Protein AF-A0A3C0IUE6-F1 (afdb_monomer)

Nearest PDB structures (foldseek):
  6rw9-assembly1_A  TM=4.086E-01  e=4.501E-02  Morganella morganii subsp. morganii
  4gn2-assembly1_A  TM=5.817E-01  e=2.389E+00  Pseudomonas aeruginosa
  3f7s-assembly1_A-2  TM=3.821E-01  e=5.706E+00  Pseudomonas putida KT2440
  3t20-assembly1_A  TM=2.365E-01  e=6.718E+00  Pseudomonas aeruginosa

pLDDT: mean 79.75, std 18.14, range [36.0, 98.56]

Foldseek 3Di:
DDDDDPDPPPPPPPPPPPPQQPFPQPDPDDLVLCVLVAAWWWDDDPLKIKIKHWDWDWDPPDVRGTFTWIKIWMWIDDPNHTQDGLPVCPPPDDDPPRQIFTFAGCRPDPDSPQQKTWGWHAQPNVRFIWIWMWGQPDDVSQKIKIATAHDDDDDDPPDDRDGPDDGITIIGGD

Mean predicted aligned error: 10.29 Å

Radius of gyration: 20.9 Å; Cα contacts (8 Å, |Δi|>4): 330; chains: 1; bounding box: 77×55×44 Å

Sequence (174 aa):
MKLLLLTLTIFIAFLSKAQNPNCPPGSNRAAPELDKFVGIWRWVSGTDTLILYLQKQYVEAKPGCNLPSIIGWHRYVQNGRLIESTEQYFGLPYLNDSHAMLISVVQSGINPNATEVVGSSKDITKNKSFTLSLKMLNTNYNQMRWKISNKQGMQKPNFDYGSTLPWDVVLQKL

Structure (mmCIF, N/CA/C/O backbone):
data_AF-A0A3C0I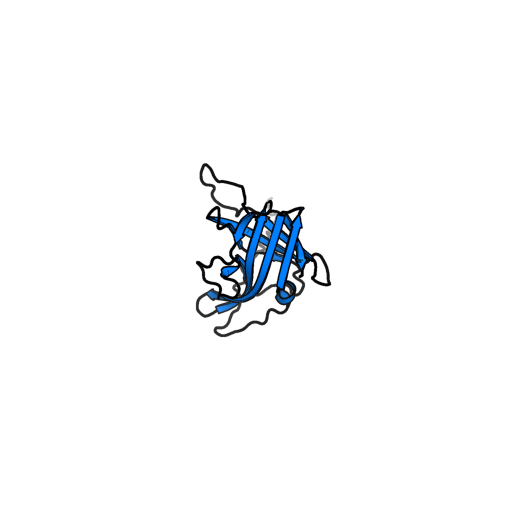UE6-F1
#
_entry.id   AF-A0A3C0IUE6-F1
#
loop_
_atom_site.group_PDB
_atom_site.id
_atom_site.type_symbol
_atom_site.label_atom_id
_atom_site.label_alt_id
_atom_site.label_comp_id
_atom_site.label_asym_id
_atom_site.label_entity_id
_atom_site.label_seq_id
_atom_site.pdbx_PDB_ins_code
_atom_site.Cartn_x
_atom_site.Cartn_y
_atom_site.Cartn_z
_atom_site.occupancy
_atom_site.B_iso_or_equiv
_atom_site.auth_seq_id
_atom_site.auth_comp_id
_atom_site.auth_asym_id
_atom_site.auth_atom_id
_atom_site.pdbx_PDB_model_num
ATOM 1 N N . MET A 1 1 ? 58.538 40.734 2.189 1.00 37.72 1 MET A N 1
ATOM 2 C CA . MET A 1 1 ? 58.266 40.333 0.788 1.00 37.72 1 MET A CA 1
ATOM 3 C C . MET A 1 1 ? 57.413 39.071 0.851 1.00 37.72 1 MET A C 1
ATOM 5 O O . MET A 1 1 ? 57.911 38.059 1.308 1.00 37.72 1 MET A O 1
ATOM 9 N N . LYS A 1 2 ? 56.082 39.228 0.853 1.00 36.00 2 LYS A N 1
ATOM 10 C CA . LYS A 1 2 ? 55.187 38.919 -0.286 1.00 36.00 2 LYS A CA 1
ATOM 11 C C . LYS A 1 2 ? 55.275 37.433 -0.685 1.00 36.00 2 LYS A C 1
ATOM 13 O O . LYS A 1 2 ? 56.271 37.040 -1.265 1.00 36.00 2 LYS A O 1
ATOM 18 N N . LEU A 1 3 ? 54.288 36.637 -0.244 1.00 38.44 3 LEU A N 1
ATOM 19 C CA . LEU A 1 3 ? 53.184 36.082 -1.071 1.00 38.44 3 LEU A CA 1
ATOM 20 C C . LEU A 1 3 ? 53.647 34.759 -1.738 1.00 38.44 3 LEU A C 1
ATOM 22 O O . LEU A 1 3 ? 54.691 34.749 -2.360 1.00 38.44 3 LEU A O 1
ATOM 26 N N . LEU A 1 4 ? 52.996 33.598 -1.635 1.00 40.28 4 LEU A N 1
ATOM 27 C CA . LEU A 1 4 ? 51.571 33.312 -1.784 1.00 40.28 4 LEU A CA 1
ATOM 28 C C . LEU A 1 4 ? 51.266 31.924 -1.171 1.00 40.28 4 LEU A C 1
ATOM 30 O O . LEU A 1 4 ? 51.909 30.938 -1.529 1.00 40.28 4 LEU A O 1
ATOM 34 N N . LEU A 1 5 ? 50.261 31.836 -0.294 1.00 45.53 5 LEU A N 1
ATOM 35 C CA . LEU A 1 5 ? 49.548 30.586 -0.012 1.00 45.53 5 LEU A CA 1
ATOM 36 C C . LEU A 1 5 ? 48.790 30.201 -1.290 1.00 45.53 5 LEU A C 1
ATOM 38 O O . LEU A 1 5 ? 47.899 30.942 -1.704 1.00 45.53 5 LEU A O 1
ATOM 42 N N . LEU A 1 6 ? 49.119 29.069 -1.912 1.00 40.91 6 LEU A N 1
ATOM 43 C CA . LEU A 1 6 ? 48.314 28.516 -3.000 1.00 40.91 6 LEU A CA 1
ATOM 44 C C . LEU A 1 6 ? 47.307 27.527 -2.398 1.00 40.91 6 LEU A C 1
ATOM 46 O O . LEU A 1 6 ? 47.596 26.351 -2.188 1.00 40.91 6 LEU A O 1
ATOM 50 N N . THR A 1 7 ? 46.127 28.032 -2.049 1.00 49.84 7 THR A N 1
ATOM 51 C CA . THR A 1 7 ? 44.982 27.224 -1.628 1.00 49.84 7 THR A CA 1
ATOM 52 C C . THR A 1 7 ? 44.422 26.482 -2.841 1.00 49.84 7 THR A C 1
ATOM 54 O O . THR A 1 7 ? 43.689 27.038 -3.656 1.00 49.84 7 THR A O 1
ATOM 57 N N . LEU A 1 8 ? 44.775 25.202 -2.975 1.00 41.62 8 LEU A N 1
ATOM 58 C CA . LEU A 1 8 ? 44.214 24.303 -3.981 1.00 41.62 8 LEU A CA 1
ATOM 59 C C . LEU A 1 8 ? 42.725 24.076 -3.669 1.00 41.62 8 LEU A C 1
ATOM 61 O O . LEU A 1 8 ? 42.360 23.227 -2.859 1.00 41.62 8 LEU A O 1
ATOM 65 N N . THR A 1 9 ? 41.853 24.884 -4.273 1.00 53.31 9 THR A N 1
ATOM 66 C CA . THR A 1 9 ? 40.403 24.727 -4.141 1.00 53.31 9 THR A CA 1
ATOM 67 C C . THR A 1 9 ? 39.978 23.581 -5.051 1.00 53.31 9 THR A C 1
ATOM 69 O O . THR A 1 9 ? 39.866 23.729 -6.266 1.00 53.31 9 THR A O 1
ATOM 72 N N . ILE A 1 10 ? 39.803 22.402 -4.461 1.00 47.81 10 ILE A N 1
ATOM 73 C CA . ILE A 1 10 ? 39.255 21.222 -5.124 1.00 47.81 10 ILE A CA 1
ATOM 74 C C . ILE A 1 10 ? 37.788 21.523 -5.470 1.00 47.81 10 ILE A C 1
ATOM 76 O O . ILE A 1 10 ? 36.897 21.433 -4.629 1.00 47.81 10 ILE A O 1
ATOM 80 N N . PHE A 1 11 ? 37.535 21.923 -6.716 1.00 48.03 11 PHE A N 1
ATOM 81 C CA . PHE A 1 11 ? 36.188 22.072 -7.260 1.00 48.03 11 PHE A CA 1
ATOM 82 C C . PHE A 1 11 ? 35.676 20.677 -7.648 1.00 48.03 11 PHE A C 1
ATOM 84 O O . PHE A 1 11 ? 35.733 20.276 -8.810 1.00 48.03 11 PHE A O 1
ATOM 91 N N . ILE A 1 12 ? 35.216 19.890 -6.667 1.00 53.41 12 ILE A N 1
ATOM 92 C CA . ILE A 1 12 ? 34.421 18.690 -6.960 1.00 53.41 12 ILE A CA 1
ATOM 93 C C . ILE A 1 12 ? 33.058 19.188 -7.430 1.00 53.41 12 ILE A C 1
ATOM 95 O O . ILE A 1 12 ? 32.134 19.405 -6.646 1.00 53.41 12 ILE A O 1
ATOM 99 N N . ALA A 1 13 ? 32.943 19.392 -8.740 1.00 48.47 13 ALA A N 1
ATOM 100 C CA . ALA A 1 13 ? 31.658 19.441 -9.403 1.00 48.47 13 ALA A CA 1
ATOM 101 C C . ALA A 1 13 ? 31.026 18.051 -9.259 1.00 48.47 13 ALA A C 1
ATOM 103 O O . ALA A 1 13 ? 31.251 17.152 -10.071 1.00 48.47 13 ALA A O 1
ATOM 104 N N . PHE A 1 14 ? 30.239 17.866 -8.200 1.00 46.91 14 PHE A N 1
ATOM 105 C CA . PHE A 1 14 ? 29.226 16.824 -8.162 1.00 46.91 14 PHE A CA 1
ATOM 106 C C . PHE A 1 14 ? 28.229 17.130 -9.282 1.00 46.91 14 PHE A C 1
ATOM 108 O O . PHE A 1 14 ? 27.229 17.820 -9.096 1.00 46.91 14 PHE A O 1
ATOM 115 N N . LEU A 1 15 ? 28.525 16.628 -10.481 1.00 47.31 15 LEU A N 1
ATOM 116 C CA . LEU A 1 15 ? 27.529 16.427 -11.517 1.00 47.31 15 LEU A CA 1
ATOM 117 C C . LEU A 1 15 ? 26.593 15.339 -11.000 1.00 47.31 15 LEU A C 1
ATOM 119 O O . LEU A 1 15 ? 26.768 14.152 -11.277 1.00 47.31 15 LEU A O 1
ATOM 123 N N . SER A 1 16 ? 25.599 15.758 -10.223 1.00 47.69 16 SER A N 1
ATOM 124 C CA . SER A 1 16 ? 24.395 14.987 -9.963 1.00 47.69 16 SER A CA 1
ATOM 125 C C . SER A 1 16 ? 23.720 14.745 -11.309 1.00 47.69 16 SER A C 1
ATOM 127 O O . SER A 1 16 ? 22.844 15.497 -11.731 1.00 47.69 16 SER A O 1
ATOM 129 N N . LYS A 1 17 ? 24.147 13.703 -12.027 1.00 41.88 17 LYS A N 1
ATOM 130 C CA . LYS A 1 17 ? 23.334 13.125 -13.088 1.00 41.88 17 LYS A CA 1
ATOM 131 C C . LYS A 1 17 ? 22.112 12.548 -12.389 1.00 41.88 17 LYS A C 1
ATOM 133 O O . LYS A 1 17 ? 22.156 11.424 -11.897 1.00 41.88 17 LYS A O 1
ATOM 138 N N . ALA A 1 18 ? 21.040 13.333 -12.319 1.00 41.00 18 ALA A N 1
ATOM 139 C CA . ALA A 1 18 ? 19.707 12.782 -12.158 1.00 41.00 18 ALA A CA 1
ATOM 140 C C . ALA A 1 18 ? 19.574 11.717 -13.253 1.00 41.00 18 ALA A C 1
ATOM 142 O O . ALA A 1 18 ? 19.621 12.032 -14.444 1.00 41.00 18 ALA A O 1
ATOM 143 N N . GLN A 1 19 ? 19.600 10.445 -12.857 1.00 50.50 19 GLN A N 1
ATOM 144 C CA . GLN A 1 19 ? 19.676 9.344 -13.803 1.00 50.50 19 GLN A CA 1
ATOM 145 C C . GLN A 1 19 ? 18.347 9.294 -14.544 1.00 50.50 19 GLN A C 1
ATOM 147 O O . GLN A 1 19 ? 17.335 8.864 -14.000 1.00 50.50 19 GLN A O 1
ATOM 152 N N . ASN A 1 20 ? 18.342 9.789 -15.780 1.00 50.09 20 ASN A N 1
ATOM 153 C CA . ASN A 1 20 ? 17.185 9.656 -16.643 1.00 50.09 20 ASN A CA 1
ATOM 154 C C . ASN A 1 20 ? 17.020 8.151 -16.909 1.00 50.09 20 ASN A C 1
ATOM 156 O O . ASN A 1 20 ? 17.980 7.530 -17.379 1.00 50.09 20 ASN A O 1
ATOM 160 N N . PRO A 1 21 ? 15.873 7.536 -16.583 1.00 53.12 21 PRO A N 1
ATOM 161 C CA . PRO A 1 21 ? 15.691 6.107 -16.775 1.00 53.12 21 PRO A CA 1
ATOM 162 C C . PRO A 1 21 ? 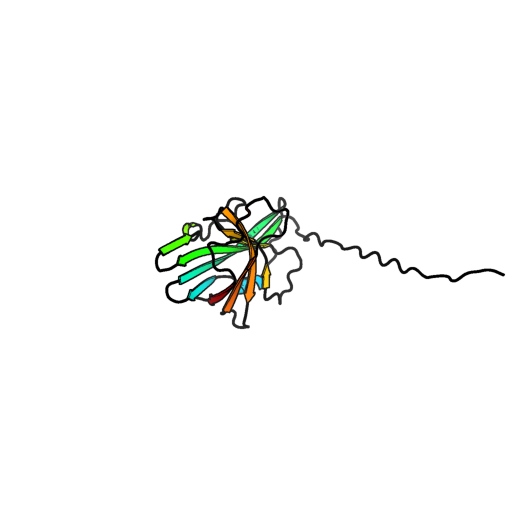15.965 5.757 -18.237 1.00 53.12 21 PRO A C 1
ATOM 164 O O . PRO A 1 21 ? 15.275 6.251 -19.134 1.00 53.12 21 PRO A O 1
ATOM 167 N N . ASN A 1 22 ? 16.985 4.932 -18.486 1.00 57.59 22 ASN A N 1
ATOM 168 C CA . ASN A 1 22 ? 17.224 4.412 -19.823 1.00 57.59 22 ASN A CA 1
ATOM 169 C C . ASN A 1 22 ? 16.065 3.460 -20.145 1.00 57.59 22 ASN A C 1
ATOM 171 O O . ASN A 1 22 ? 15.924 2.415 -19.512 1.00 57.59 22 ASN A O 1
ATOM 175 N N . CYS A 1 23 ? 15.187 3.885 -21.046 1.00 61.19 23 CYS A N 1
ATOM 176 C CA . CYS A 1 23 ? 13.933 3.213 -21.365 1.00 61.19 23 CYS A CA 1
ATOM 177 C C . CYS A 1 23 ? 13.729 3.298 -22.879 1.00 61.19 23 CYS A C 1
ATOM 179 O O . CYS A 1 23 ? 13.080 4.234 -23.359 1.00 61.19 23 CYS A O 1
ATOM 181 N N . PRO A 1 24 ? 14.369 2.401 -23.650 1.00 60.03 24 PRO A N 1
ATOM 182 C CA . PRO A 1 24 ? 14.134 2.303 -25.083 1.00 60.03 24 PRO A CA 1
ATOM 183 C C . PRO A 1 24 ? 12.637 2.071 -25.357 1.00 60.03 24 PRO A C 1
ATOM 185 O O . PRO A 1 24 ? 12.018 1.284 -24.628 1.00 60.03 24 PRO A O 1
ATOM 188 N N . PRO A 1 25 ? 12.043 2.718 -26.375 1.00 51.28 25 PRO A N 1
ATOM 189 C CA . PRO A 1 25 ? 10.659 2.463 -26.762 1.00 51.28 25 PRO A CA 1
ATOM 190 C C . PRO A 1 25 ? 10.410 0.969 -26.996 1.00 51.28 25 PRO A C 1
ATOM 192 O O . PRO A 1 25 ? 11.199 0.306 -27.666 1.00 51.28 25 PRO A O 1
ATOM 195 N N . GLY A 1 26 ? 9.343 0.426 -26.404 1.00 52.72 26 GLY A N 1
ATOM 196 C CA . GLY A 1 26 ? 9.013 -1.005 -26.488 1.00 52.72 26 GLY A CA 1
ATOM 197 C C . GLY A 1 26 ? 9.815 -1.931 -25.560 1.00 52.72 26 GLY A C 1
ATOM 198 O O . GLY A 1 26 ? 9.637 -3.147 -25.618 1.00 52.72 26 GLY A O 1
ATOM 199 N N . SER A 1 27 ? 10.678 -1.399 -24.685 1.00 55.31 27 SER A N 1
ATOM 200 C CA . SER A 1 27 ? 11.373 -2.226 -23.694 1.00 55.31 27 SER A CA 1
ATOM 201 C C . SER A 1 27 ? 10.445 -2.629 -22.541 1.00 55.31 27 SER A C 1
ATOM 203 O O . SER A 1 27 ? 10.065 -1.818 -21.702 1.00 55.31 27 SER A O 1
ATOM 205 N N . ASN A 1 28 ? 10.118 -3.919 -22.456 1.00 56.81 28 ASN A N 1
ATOM 206 C CA . ASN A 1 28 ? 9.526 -4.506 -21.256 1.00 56.81 28 ASN A CA 1
ATOM 207 C C . ASN A 1 28 ? 10.656 -4.866 -20.295 1.00 56.81 28 ASN A C 1
ATOM 209 O O . ASN A 1 28 ? 11.166 -5.988 -20.304 1.00 56.81 28 ASN A O 1
ATOM 213 N N . ARG A 1 29 ? 11.089 -3.914 -19.466 1.00 64.94 29 ARG A N 1
ATOM 214 C CA . ARG A 1 29 ? 12.046 -4.245 -18.409 1.00 64.94 29 ARG A CA 1
ATOM 215 C C . ARG A 1 29 ? 11.370 -5.193 -17.419 1.00 64.94 29 ARG A C 1
ATOM 217 O O . ARG A 1 29 ? 10.323 -4.869 -16.860 1.00 64.94 29 ARG A O 1
ATOM 224 N N . ALA A 1 30 ? 11.956 -6.367 -17.211 1.00 70.75 30 ALA A N 1
ATOM 225 C CA . ALA A 1 30 ? 11.545 -7.246 -16.128 1.00 70.75 30 ALA A CA 1
ATOM 226 C C . ALA A 1 30 ? 11.947 -6.610 -14.787 1.00 70.75 30 ALA A C 1
ATOM 228 O O . ALA A 1 30 ? 13.075 -6.138 -14.643 1.00 70.75 30 ALA A O 1
ATOM 229 N N . ALA A 1 31 ? 11.019 -6.603 -13.830 1.00 80.25 31 ALA A N 1
ATOM 230 C CA . ALA A 1 31 ? 11.250 -6.177 -12.449 1.00 80.25 31 ALA A CA 1
ATOM 231 C C . ALA A 1 31 ? 10.785 -7.283 -11.482 1.00 80.25 31 ALA A C 1
ATOM 233 O O . ALA A 1 31 ? 9.730 -7.146 -10.851 1.00 80.25 31 ALA A O 1
ATOM 234 N N . PRO A 1 32 ? 11.476 -8.440 -11.444 1.00 84.50 32 PRO A N 1
ATOM 235 C CA . PRO A 1 32 ? 11.126 -9.546 -10.549 1.00 84.50 32 PRO A CA 1
ATOM 236 C C . PRO A 1 32 ? 11.254 -9.171 -9.065 1.00 84.50 32 PRO A C 1
ATOM 238 O O . PRO A 1 32 ? 10.556 -9.713 -8.215 1.00 84.50 32 PRO A O 1
ATOM 241 N N . GLU A 1 33 ? 12.084 -8.183 -8.727 1.00 83.75 33 GLU A N 1
ATOM 242 C CA . GLU A 1 33 ? 12.235 -7.664 -7.367 1.00 83.75 33 GLU A CA 1
ATOM 243 C C . GLU A 1 33 ? 10.941 -7.080 -6.782 1.00 83.75 33 GLU A C 1
ATOM 245 O O . GLU A 1 33 ? 10.829 -6.958 -5.559 1.00 83.75 33 GLU A O 1
ATOM 250 N N . LEU A 1 34 ? 9.969 -6.740 -7.637 1.00 87.44 34 LEU A N 1
ATOM 251 C CA . LEU A 1 34 ? 8.651 -6.257 -7.240 1.00 87.44 34 LEU A CA 1
ATOM 252 C C . LEU A 1 34 ? 7.673 -7.384 -6.869 1.00 87.44 34 LEU A C 1
ATOM 254 O O . LEU A 1 34 ? 6.679 -7.122 -6.191 1.00 87.44 34 LEU A O 1
ATOM 258 N N . ASP A 1 35 ? 7.946 -8.633 -7.253 1.00 91.00 35 ASP A N 1
ATOM 259 C CA . ASP A 1 35 ? 6.996 -9.747 -7.098 1.00 91.00 35 ASP A CA 1
ATOM 260 C C . ASP A 1 35 ? 6.679 -10.057 -5.634 1.00 91.00 35 ASP A C 1
ATOM 262 O O . ASP A 1 35 ? 5.567 -10.470 -5.304 1.00 91.00 35 ASP A O 1
ATOM 266 N N . LYS A 1 36 ? 7.609 -9.756 -4.723 1.00 90.88 36 LYS A N 1
ATOM 267 C CA . LYS A 1 36 ? 7.382 -9.878 -3.277 1.00 90.88 36 LYS A CA 1
ATOM 268 C C . LYS A 1 36 ? 6.212 -9.029 -2.773 1.00 90.88 36 LYS A C 1
ATOM 270 O O . LYS A 1 36 ? 5.546 -9.445 -1.830 1.00 90.88 36 LYS A O 1
ATOM 275 N N . PHE A 1 37 ? 5.931 -7.884 -3.402 1.00 93.00 37 PHE A N 1
ATOM 276 C CA . PHE A 1 37 ? 4.828 -6.993 -3.022 1.00 93.00 37 PHE A CA 1
ATOM 277 C C . PHE A 1 37 ? 3.475 -7.446 -3.583 1.00 93.00 37 PHE A C 1
ATOM 279 O O . PHE A 1 37 ? 2.440 -7.088 -3.026 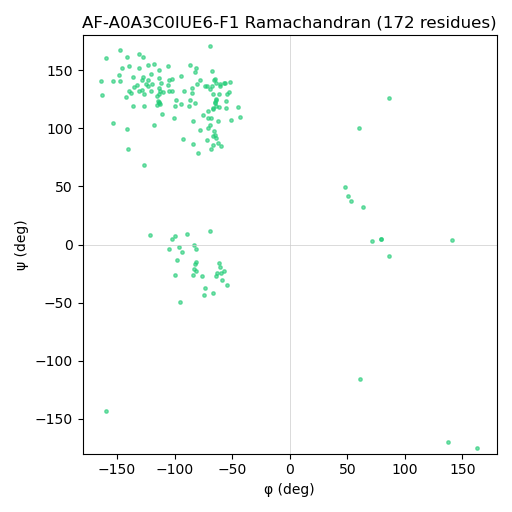1.00 93.00 37 PHE A O 1
ATOM 286 N N . VAL A 1 38 ? 3.458 -8.239 -4.656 1.00 94.50 38 VAL A N 1
ATOM 287 C CA . VAL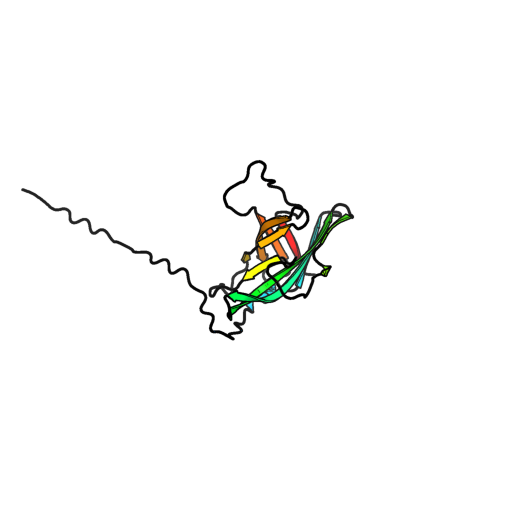 A 1 38 ? 2.222 -8.680 -5.317 1.00 94.50 38 VAL A CA 1
ATOM 288 C C . VAL A 1 38 ? 1.430 -9.618 -4.404 1.00 94.50 38 VAL A C 1
ATOM 290 O O . VAL A 1 38 ? 1.993 -10.522 -3.777 1.00 94.50 38 VAL A O 1
ATOM 293 N N . GLY A 1 39 ? 0.116 -9.407 -4.338 1.00 96.31 39 GLY A N 1
ATOM 294 C CA . GLY A 1 39 ? -0.812 -10.232 -3.567 1.00 96.31 39 GLY A CA 1
ATOM 295 C C . GLY A 1 39 ? -1.853 -9.419 -2.807 1.00 96.31 39 GLY A C 1
ATOM 296 O O . GLY A 1 39 ? -1.992 -8.209 -3.002 1.00 96.31 39 GLY A O 1
ATOM 297 N N . ILE A 1 40 ? -2.582 -10.111 -1.934 1.00 98.12 40 ILE A N 1
ATOM 298 C CA . ILE A 1 40 ? -3.567 -9.508 -1.040 1.00 98.12 40 ILE A CA 1
ATOM 299 C C . ILE A 1 40 ? -2.947 -9.408 0.351 1.00 98.12 40 ILE A C 1
ATOM 301 O O . ILE A 1 40 ? -2.364 -10.366 0.858 1.00 98.12 40 ILE A O 1
ATOM 305 N N . TRP A 1 41 ? -3.064 -8.235 0.957 1.00 98.31 41 TRP A N 1
ATOM 306 C CA . TRP A 1 41 ? -2.466 -7.917 2.246 1.00 98.31 41 TRP A CA 1
ATOM 307 C C . TRP A 1 41 ? -3.534 -7.424 3.199 1.00 98.31 41 TRP A C 1
ATOM 309 O O . TRP A 1 41 ? -4.380 -6.624 2.813 1.00 98.31 41 TRP A O 1
ATOM 319 N N . ARG A 1 42 ? -3.486 -7.863 4.452 1.00 98.56 42 ARG A N 1
ATOM 320 C CA . ARG A 1 42 ? -4.502 -7.549 5.449 1.00 98.56 42 ARG A CA 1
ATOM 321 C C . ARG A 1 42 ? -3.881 -7.064 6.747 1.00 98.56 42 ARG A C 1
ATOM 323 O O . ARG A 1 42 ? -2.995 -7.703 7.303 1.00 98.56 42 ARG A O 1
ATOM 330 N N . TRP A 1 43 ? -4.406 -5.965 7.264 1.00 98.50 43 TRP A N 1
ATOM 331 C CA . TRP A 1 43 ? -4.189 -5.506 8.631 1.00 98.50 43 TRP A CA 1
ATOM 332 C C . TRP A 1 43 ? -5.513 -5.578 9.382 1.00 98.50 43 TRP A C 1
ATOM 334 O O . TRP A 1 43 ? -6.569 -5.314 8.806 1.00 98.50 43 TRP A O 1
ATOM 344 N N . VAL A 1 44 ? -5.443 -5.948 10.659 1.00 97.94 44 VAL A N 1
ATOM 345 C CA . VAL A 1 44 ? -6.589 -6.044 11.562 1.00 97.94 44 VAL A CA 1
ATOM 346 C C . VAL A 1 44 ? -6.214 -5.408 12.894 1.00 97.94 44 VAL A C 1
ATOM 348 O O . VAL A 1 44 ? -5.139 -5.683 13.427 1.00 97.94 44 VAL A O 1
ATOM 351 N N . SER A 1 45 ? -7.114 -4.599 13.445 1.00 97.38 45 SER A N 1
ATOM 352 C CA . SER A 1 45 ? -7.020 -4.071 14.807 1.00 97.38 45 SER A CA 1
ATOM 353 C C . SER A 1 45 ? -8.409 -4.043 15.435 1.00 97.38 45 SER A C 1
ATOM 355 O O . SER A 1 45 ? -9.213 -3.154 15.161 1.00 97.38 45 SER A O 1
ATOM 357 N N . GLY A 1 46 ? -8.722 -5.043 16.261 1.00 95.75 46 GLY A N 1
ATOM 358 C CA . GLY A 1 46 ? -10.083 -5.232 16.763 1.00 95.75 46 GLY A CA 1
ATOM 359 C C . GLY A 1 46 ? -11.058 -5.481 15.609 1.00 95.75 46 GLY A C 1
ATOM 360 O O . GLY A 1 46 ? -10.939 -6.485 14.910 1.00 95.75 46 GLY A O 1
ATOM 361 N N . THR A 1 47 ? -12.005 -4.560 15.405 1.00 96.00 47 THR A N 1
ATOM 362 C CA . THR A 1 47 ? -12.981 -4.627 14.295 1.00 96.00 47 THR A CA 1
ATOM 363 C C . THR A 1 47 ? -12.550 -3.862 13.043 1.00 96.00 47 THR A C 1
ATOM 365 O O . THR A 1 47 ? -13.207 -3.965 12.005 1.00 96.00 47 THR A O 1
ATOM 368 N N . ASP A 1 48 ? -11.440 -3.126 13.114 1.00 97.94 48 ASP A N 1
ATOM 369 C CA . ASP A 1 48 ? -10.910 -2.375 11.984 1.00 97.94 48 ASP A CA 1
ATOM 370 C C . ASP A 1 48 ? -10.128 -3.316 11.069 1.00 97.94 48 ASP A C 1
ATOM 372 O O . ASP A 1 48 ? -9.384 -4.187 11.528 1.00 97.94 48 ASP A O 1
ATOM 376 N N . THR A 1 49 ? -10.302 -3.163 9.759 1.00 98.31 49 THR A N 1
ATOM 377 C CA . THR A 1 49 ? -9.583 -3.949 8.754 1.00 98.31 49 THR A CA 1
ATOM 378 C C . THR A 1 49 ? -9.180 -3.068 7.581 1.00 98.31 49 THR A C 1
ATOM 380 O O . THR A 1 49 ? -10.009 -2.362 7.012 1.00 98.31 49 THR A O 1
ATOM 383 N N . LEU A 1 50 ? -7.916 -3.169 7.176 1.00 97.88 50 LEU A N 1
ATOM 384 C CA . LEU A 1 50 ? -7.417 -2.655 5.901 1.00 97.88 50 LEU A CA 1
ATOM 385 C C . LEU A 1 50 ? -7.011 -3.847 5.041 1.00 97.88 50 LEU A C 1
ATOM 387 O O . LEU A 1 50 ? -6.167 -4.640 5.458 1.00 97.88 50 LEU A O 1
ATOM 391 N N . ILE A 1 51 ? -7.597 -3.960 3.854 1.00 98.12 51 ILE A N 1
ATOM 392 C CA . ILE A 1 51 ? -7.172 -4.910 2.825 1.00 98.12 51 ILE A CA 1
ATOM 393 C C . ILE A 1 51 ? -6.541 -4.119 1.690 1.00 98.12 51 ILE A C 1
ATOM 395 O O . ILE A 1 51 ? -7.135 -3.147 1.227 1.00 98.12 51 ILE A O 1
ATOM 399 N N . LEU A 1 52 ? -5.358 -4.537 1.247 1.00 96.75 52 LEU A N 1
ATOM 400 C CA . LEU A 1 52 ? -4.718 -4.045 0.036 1.00 96.75 52 LEU A CA 1
ATOM 401 C C . LEU A 1 52 ? -4.671 -5.145 -1.011 1.00 96.75 52 LEU A C 1
ATOM 403 O O . LEU A 1 52 ? -4.310 -6.281 -0.715 1.00 96.75 52 LEU A O 1
ATOM 407 N N . TYR A 1 53 ? -4.942 -4.760 -2.244 1.00 95.81 53 TYR A N 1
ATOM 408 C CA . TYR A 1 53 ? -4.788 -5.588 -3.424 1.00 95.81 53 TYR A CA 1
ATOM 409 C C . TYR A 1 53 ? -3.642 -5.014 -4.239 1.00 95.81 53 TYR A C 1
ATOM 411 O O . TYR A 1 53 ? -3.765 -3.895 -4.724 1.00 95.81 53 TYR A O 1
ATOM 419 N N . LEU A 1 54 ? -2.522 -5.725 -4.358 1.00 95.06 54 LEU A N 1
ATOM 420 C CA . LEU A 1 54 ? -1.329 -5.227 -5.043 1.00 95.06 54 LEU A CA 1
ATOM 421 C C . LEU A 1 54 ? -1.025 -6.065 -6.283 1.00 95.06 54 LEU A C 1
ATOM 423 O O . LEU A 1 54 ? -0.895 -7.287 -6.200 1.00 95.06 54 LEU A O 1
ATOM 427 N N . GLN A 1 55 ? -0.860 -5.399 -7.423 1.00 92.94 55 GLN A N 1
ATOM 428 C CA . GLN A 1 55 ? -0.494 -6.018 -8.694 1.00 92.94 55 GLN A CA 1
ATOM 429 C C . GLN A 1 55 ? 0.654 -5.280 -9.367 1.00 92.94 55 GLN A C 1
ATOM 431 O O . GLN A 1 55 ? 0.818 -4.070 -9.220 1.00 92.94 55 GLN A O 1
ATOM 436 N N . LYS A 1 56 ? 1.430 -6.021 -10.156 1.00 90.88 56 LYS A N 1
ATOM 437 C CA . LYS A 1 56 ? 2.427 -5.448 -11.053 1.00 90.88 56 LYS A CA 1
ATOM 438 C C . LYS A 1 56 ? 1.756 -5.090 -12.378 1.00 90.88 56 LYS A C 1
ATOM 440 O O . LYS A 1 56 ? 1.165 -5.959 -13.012 1.00 90.88 56 LYS A O 1
ATOM 445 N N . GLN A 1 57 ? 1.870 -3.836 -12.798 1.00 88.81 57 GLN A N 1
ATOM 446 C CA . GLN A 1 57 ? 1.421 -3.363 -14.109 1.00 88.81 57 GLN A CA 1
ATOM 447 C C . GLN A 1 57 ? 2.518 -2.548 -14.792 1.00 88.81 57 GLN A C 1
ATOM 449 O O . GLN A 1 57 ? 3.468 -2.106 -14.150 1.00 88.81 57 GLN A O 1
ATOM 454 N N . TYR A 1 58 ? 2.379 -2.339 -16.097 1.00 85.31 58 TYR A N 1
ATOM 455 C CA . TYR A 1 58 ? 3.230 -1.436 -16.862 1.00 85.31 58 TYR A CA 1
ATOM 456 C C . TYR A 1 58 ? 2.563 -0.063 -16.946 1.00 85.31 58 TYR A C 1
ATOM 458 O O . TYR A 1 58 ? 1.449 0.046 -17.449 1.00 85.31 58 TYR A O 1
ATOM 466 N N . VAL A 1 59 ? 3.242 0.966 -16.441 1.00 82.38 59 VAL A N 1
ATOM 467 C CA . VAL A 1 59 ? 2.750 2.350 -16.433 1.00 82.38 59 VAL A CA 1
ATOM 468 C C . VAL A 1 59 ? 3.607 3.196 -17.353 1.00 82.38 59 VAL A C 1
ATOM 470 O O . VAL A 1 59 ? 4.837 3.159 -17.269 1.00 82.38 59 VAL A O 1
ATOM 473 N N . GLU A 1 60 ? 2.961 3.981 -18.207 1.00 79.62 60 GLU A N 1
ATOM 474 C CA . GLU A 1 60 ? 3.651 4.910 -19.090 1.00 79.62 60 GLU A CA 1
ATOM 475 C C . GLU A 1 60 ? 4.236 6.077 -18.279 1.00 79.62 60 GLU A C 1
ATOM 477 O O . GLU A 1 60 ? 3.518 6.927 -17.757 1.00 79.62 60 GLU A O 1
ATOM 482 N N . ALA A 1 61 ? 5.562 6.114 -18.147 1.00 75.69 61 ALA A N 1
ATOM 483 C CA . ALA A 1 61 ? 6.269 7.176 -17.431 1.00 75.69 61 ALA A CA 1
ATOM 484 C C . ALA A 1 61 ? 6.529 8.408 -18.314 1.00 75.69 61 ALA A C 1
ATOM 486 O O . ALA A 1 61 ? 6.689 9.521 -17.816 1.00 75.69 61 ALA A O 1
ATOM 487 N N . LYS A 1 62 ? 6.612 8.194 -19.628 1.00 74.12 62 LYS A N 1
ATOM 488 C CA . LYS A 1 62 ? 6.673 9.201 -20.697 1.00 74.12 62 LYS A CA 1
ATOM 489 C C . LYS A 1 62 ? 6.241 8.526 -22.005 1.00 74.12 62 LYS A C 1
ATOM 491 O O . LYS A 1 62 ? 6.366 7.302 -22.068 1.00 74.12 62 LYS A O 1
ATOM 496 N N . PRO A 1 63 ? 5.829 9.277 -23.041 1.00 77.75 63 PRO A N 1
ATOM 497 C CA . PRO A 1 63 ? 5.387 8.704 -24.310 1.00 77.75 63 PRO A CA 1
ATOM 498 C C . PRO A 1 63 ? 6.310 7.591 -24.827 1.00 77.75 63 PRO A C 1
ATOM 500 O O . PRO A 1 63 ? 7.502 7.819 -25.056 1.00 77.75 63 PRO A O 1
ATOM 503 N N . GLY A 1 64 ? 5.768 6.379 -24.959 1.00 75.62 64 GLY A N 1
ATOM 504 C CA . GLY A 1 64 ? 6.477 5.191 -25.444 1.00 75.62 64 GLY A CA 1
ATOM 505 C C . GLY A 1 64 ? 7.389 4.490 -24.427 1.00 75.62 64 GLY A C 1
ATOM 506 O O . GLY A 1 64 ? 8.078 3.538 -24.794 1.00 75.62 64 GLY A O 1
ATOM 507 N N . CYS A 1 65 ? 7.408 4.921 -23.163 1.00 77.12 65 CYS A N 1
ATOM 508 C CA . CYS A 1 65 ? 8.195 4.313 -22.090 1.00 77.12 65 CYS A CA 1
ATOM 509 C C . CYS A 1 65 ? 7.291 3.774 -20.981 1.00 77.12 65 CYS A C 1
ATOM 511 O O . CYS A 1 65 ? 6.829 4.520 -20.115 1.00 77.12 65 CYS A O 1
ATOM 513 N N . ASN A 1 66 ? 7.120 2.457 -20.980 1.00 79.56 66 ASN A N 1
ATOM 514 C CA . ASN A 1 66 ? 6.356 1.734 -19.978 1.00 79.56 66 ASN A CA 1
ATOM 515 C C . ASN A 1 66 ? 7.290 1.131 -18.931 1.00 79.56 66 ASN A C 1
ATOM 517 O O . ASN A 1 66 ? 8.194 0.363 -19.258 1.00 79.56 66 ASN A O 1
ATOM 521 N N . LEU A 1 67 ? 7.064 1.458 -17.663 1.00 80.19 67 LEU A N 1
ATOM 522 C CA . LEU A 1 67 ? 7.867 0.971 -16.549 1.00 80.19 67 LEU A CA 1
ATOM 523 C C . LEU A 1 67 ? 7.024 0.054 -15.657 1.00 80.19 67 LEU A C 1
ATO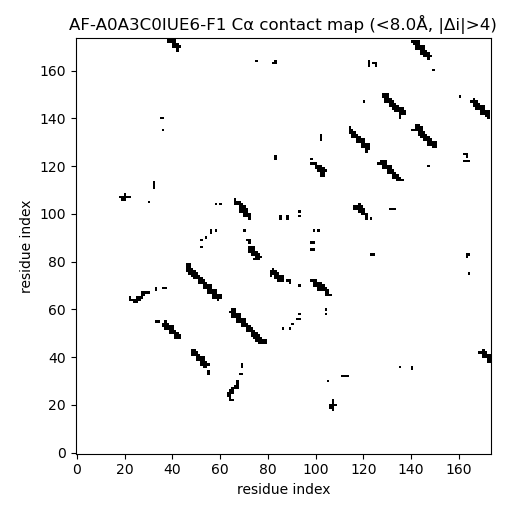M 525 O O . LEU A 1 67 ? 5.884 0.403 -15.324 1.00 80.19 67 LEU A O 1
ATOM 529 N N . PRO A 1 68 ? 7.558 -1.113 -15.248 1.00 84.00 68 PRO A N 1
ATOM 530 C CA . PRO A 1 68 ? 6.869 -1.959 -14.290 1.00 84.00 68 PRO A CA 1
ATOM 531 C C . PRO A 1 68 ? 6.672 -1.185 -12.985 1.00 84.00 68 PRO A C 1
ATOM 533 O O . PRO A 1 68 ? 7.544 -0.435 -12.540 1.00 84.00 68 PRO A O 1
ATOM 536 N N . SER A 1 69 ? 5.491 -1.338 -12.410 1.00 86.19 69 SER A N 1
ATOM 537 C CA . SER A 1 69 ? 5.009 -0.534 -11.299 1.00 86.19 69 SER A CA 1
ATOM 538 C C . SER A 1 69 ? 4.097 -1.370 -10.411 1.00 86.19 69 SER A C 1
ATOM 540 O O . SER A 1 69 ? 3.368 -2.229 -10.911 1.00 86.19 69 SER A O 1
ATOM 542 N N . ILE A 1 70 ? 4.119 -1.124 -9.100 1.00 91.06 70 ILE A N 1
ATOM 543 C CA . ILE A 1 70 ? 3.129 -1.709 -8.187 1.00 91.06 70 ILE A CA 1
ATOM 544 C C . ILE A 1 70 ? 1.913 -0.790 -8.138 1.00 91.06 70 ILE A C 1
ATOM 546 O O . ILE A 1 70 ? 2.016 0.369 -7.728 1.00 91.06 70 ILE A O 1
ATOM 550 N N . ILE A 1 71 ? 0.773 -1.336 -8.544 1.00 91.94 71 ILE A N 1
ATOM 551 C CA . ILE A 1 71 ? -0.541 -0.707 -8.484 1.00 91.94 71 ILE A CA 1
ATOM 552 C C . ILE A 1 71 ? -1.315 -1.339 -7.340 1.00 91.94 71 ILE A C 1
ATOM 554 O O . ILE A 1 71 ? -1.325 -2.563 -7.188 1.00 91.94 71 ILE A O 1
ATOM 558 N N . GLY A 1 72 ? -1.921 -0.492 -6.517 1.00 92.00 72 GLY A N 1
ATOM 559 C CA . GLY A 1 72 ? -2.663 -0.899 -5.340 1.00 92.00 72 GLY A CA 1
ATOM 560 C C . GLY A 1 72 ? -4.118 -0.459 -5.369 1.00 92.00 72 GLY A C 1
ATOM 561 O O . GLY A 1 72 ? -4.441 0.630 -5.828 1.00 92.00 72 GLY A O 1
ATOM 562 N N . TRP A 1 73 ? -4.986 -1.269 -4.787 1.00 93.62 73 TRP A N 1
ATOM 563 C CA . TRP A 1 73 ? -6.343 -0.887 -4.401 1.00 93.62 73 TRP A CA 1
ATOM 564 C C . TRP A 1 73 ? -6.546 -1.242 -2.946 1.00 93.62 73 TRP A C 1
ATOM 566 O O . TRP A 1 73 ? -5.791 -2.045 -2.393 1.00 93.62 73 TRP A O 1
ATOM 576 N N . HIS A 1 74 ? -7.551 -0.652 -2.316 1.00 94.75 74 HIS A N 1
ATOM 577 C CA . HIS A 1 74 ? -7.781 -0.898 -0.908 1.00 94.75 74 HIS A CA 1
ATOM 578 C C . HIS A 1 74 ? -9.259 -0.996 -0.547 1.00 94.75 74 HIS A C 1
ATOM 580 O O . HIS A 1 74 ? -10.156 -0.529 -1.250 1.00 94.75 74 HIS A O 1
ATOM 586 N N . ARG A 1 75 ? -9.497 -1.596 0.613 1.00 96.56 75 ARG A N 1
ATOM 587 C CA . ARG A 1 75 ? -10.772 -1.596 1.316 1.00 96.56 75 ARG A CA 1
ATOM 588 C C . ARG A 1 75 ? -10.484 -1.335 2.784 1.00 96.56 75 ARG A C 1
ATOM 590 O O . ARG A 1 75 ? -9.770 -2.116 3.412 1.00 96.56 75 ARG A O 1
ATOM 597 N N . TYR A 1 76 ? -11.029 -0.250 3.316 1.00 97.44 76 TYR A N 1
ATOM 598 C CA . TYR A 1 76 ? -10.889 0.114 4.715 1.00 97.44 76 TYR A CA 1
ATOM 599 C C . TYR A 1 76 ? -12.242 0.072 5.422 1.00 97.44 76 TYR A C 1
ATOM 601 O O . TYR A 1 76 ? -13.189 0.772 5.055 1.00 97.44 76 TYR A O 1
ATOM 609 N N . VAL A 1 77 ? -12.319 -0.778 6.441 1.00 98.19 77 VAL A N 1
ATOM 610 C CA . VAL A 1 77 ? -13.459 -0.929 7.340 1.00 98.19 77 VAL A CA 1
ATOM 611 C C . VAL A 1 77 ? -13.024 -0.463 8.721 1.00 98.19 77 VAL A C 1
ATOM 613 O O . VAL A 1 77 ? -12.005 -0.928 9.227 1.00 98.19 77 VAL A O 1
ATOM 616 N N . GLN A 1 78 ? -13.810 0.416 9.333 1.00 97.75 78 GLN A N 1
ATOM 617 C CA . GLN A 1 78 ? -13.590 0.906 10.690 1.00 97.75 78 GLN A CA 1
ATOM 618 C C . GLN A 1 78 ? -14.862 0.706 11.505 1.00 97.75 78 GLN A C 1
ATOM 620 O O . GLN A 1 78 ? -15.948 1.083 11.057 1.00 97.75 78 GLN A O 1
ATOM 625 N N . ASN A 1 79 ? -14.749 0.106 12.689 1.00 96.50 79 ASN A N 1
ATOM 626 C CA . ASN A 1 79 ? -15.892 -0.195 13.555 1.00 96.50 79 ASN A CA 1
ATOM 627 C C . ASN A 1 79 ? -17.027 -0.935 12.813 1.00 96.50 79 ASN A C 1
ATOM 629 O O . ASN A 1 79 ? -18.205 -0.596 12.940 1.00 96.50 79 ASN A O 1
ATOM 633 N N . GLY A 1 80 ? -16.664 -1.900 11.960 1.00 93.75 80 GLY A N 1
ATOM 634 C CA . GLY A 1 80 ? -17.605 -2.677 11.143 1.00 93.75 80 GLY A CA 1
ATOM 635 C C . GLY A 1 80 ? -18.271 -1.920 9.984 1.00 93.75 80 GLY A C 1
ATOM 636 O O . GLY A 1 80 ? -19.091 -2.501 9.277 1.00 93.75 80 GLY A O 1
ATOM 637 N N . ARG A 1 81 ? -17.931 -0.647 9.749 1.00 97.06 81 ARG A N 1
ATOM 638 C CA . ARG A 1 81 ? -18.474 0.168 8.651 1.00 97.06 81 ARG A CA 1
ATOM 639 C C . ARG A 1 81 ? -17.442 0.348 7.551 1.00 97.06 81 ARG A C 1
ATOM 641 O O . ARG A 1 81 ? -16.277 0.614 7.832 1.00 97.06 81 ARG A O 1
ATOM 648 N N . LEU A 1 82 ? -17.871 0.229 6.296 1.00 97.00 82 LEU A N 1
ATOM 649 C CA . LEU A 1 82 ? -17.026 0.573 5.156 1.00 97.00 82 LEU A CA 1
ATOM 650 C C . LEU A 1 82 ? -16.779 2.084 5.161 1.00 97.00 82 LEU A C 1
ATOM 652 O O . LEU A 1 82 ? -17.729 2.854 5.054 1.00 97.00 82 LEU A O 1
ATOM 656 N N . ILE A 1 83 ? -15.517 2.482 5.300 1.00 96.88 83 ILE A N 1
ATOM 657 C CA . ILE A 1 83 ? -15.118 3.890 5.298 1.00 96.88 83 ILE A CA 1
ATOM 658 C C . ILE A 1 83 ? -14.673 4.308 3.903 1.00 96.88 83 ILE A C 1
ATOM 660 O O . ILE A 1 83 ? -15.136 5.317 3.385 1.00 96.88 83 ILE A O 1
ATOM 664 N N . GLU A 1 84 ? -13.797 3.518 3.285 1.00 93.75 84 GLU A N 1
ATOM 665 C CA . GLU A 1 84 ? -13.223 3.836 1.981 1.00 93.75 84 GLU A CA 1
ATOM 666 C C . GLU A 1 84 ? -12.948 2.558 1.189 1.00 93.75 84 GLU A C 1
ATOM 668 O O . GLU A 1 84 ? -12.509 1.549 1.753 1.00 93.75 84 GLU A O 1
ATOM 673 N N . SER A 1 85 ? -13.204 2.576 -0.121 1.00 93.88 85 SER A N 1
ATOM 674 C CA . SER A 1 85 ? -12.819 1.463 -0.981 1.00 93.88 85 SER A CA 1
ATOM 675 C C . SER A 1 85 ? -12.582 1.858 -2.428 1.00 93.88 85 SER A C 1
ATOM 677 O O . SER A 1 85 ? -13.326 2.636 -3.029 1.00 93.88 85 SER A O 1
ATOM 679 N N . THR A 1 86 ? -11.546 1.242 -2.981 1.00 92.69 86 THR A N 1
ATOM 680 C CA . THR A 1 86 ? -11.204 1.249 -4.401 1.00 92.69 86 THR A CA 1
ATOM 681 C C . THR A 1 86 ? -11.159 -0.175 -4.968 1.00 92.69 86 THR A C 1
ATOM 683 O O . THR A 1 86 ? -10.779 -0.373 -6.118 1.00 92.69 86 THR A O 1
ATOM 686 N N . GLU A 1 87 ? -11.582 -1.168 -4.179 1.00 92.25 87 GLU A N 1
ATOM 687 C CA . GLU A 1 87 ? -11.618 -2.602 -4.499 1.00 92.25 87 GLU A CA 1
ATOM 688 C C . GLU A 1 87 ? -12.393 -2.911 -5.786 1.00 92.25 87 GLU A C 1
ATOM 690 O O . GLU A 1 87 ? -11.985 -3.771 -6.559 1.00 92.25 87 GLU A O 1
ATOM 695 N N . GLN A 1 88 ? -13.457 -2.162 -6.070 1.00 91.19 88 GLN A N 1
ATOM 696 C CA . GLN A 1 88 ? -14.263 -2.287 -7.287 1.00 91.19 88 GLN A CA 1
ATOM 697 C C . GLN A 1 88 ? -13.484 -2.017 -8.585 1.00 91.19 88 GLN A C 1
ATOM 699 O O . GLN A 1 88 ? -13.955 -2.367 -9.663 1.00 91.19 88 GLN A O 1
ATOM 704 N N . TYR A 1 89 ? -12.306 -1.394 -8.494 1.00 89.06 89 TYR A N 1
ATOM 705 C CA . TYR A 1 89 ? -11.429 -1.106 -9.630 1.00 89.06 89 TYR A CA 1
ATOM 706 C C . TYR A 1 89 ? -10.241 -2.070 -9.726 1.00 89.06 89 TYR A C 1
ATOM 708 O O . TYR A 1 89 ? -9.357 -1.865 -10.561 1.00 89.06 89 TYR A O 1
ATOM 716 N N . PHE A 1 90 ? -10.189 -3.090 -8.866 1.00 90.19 90 PHE A N 1
ATOM 717 C CA . PHE A 1 90 ? -9.106 -4.063 -8.841 1.00 90.19 90 PHE A CA 1
ATOM 718 C C . PHE A 1 90 ? -8.898 -4.711 -10.215 1.00 90.19 90 PHE A C 1
ATOM 720 O O . PHE A 1 90 ? -9.839 -5.201 -10.838 1.00 90.19 90 PHE A O 1
ATOM 727 N N . GLY A 1 91 ? -7.649 -4.717 -10.686 1.00 87.06 91 GLY A N 1
ATOM 728 C CA . GLY A 1 91 ? -7.272 -5.304 -11.973 1.00 87.06 91 GLY A CA 1
ATOM 729 C C . GLY A 1 91 ? -7.421 -4.379 -13.179 1.00 87.06 91 GLY A C 1
ATOM 730 O O . GLY A 1 91 ? -6.911 -4.711 -14.248 1.00 87.06 91 GLY A O 1
ATOM 731 N N . LEU A 1 92 ? -8.057 -3.211 -13.031 1.00 87.88 92 LEU A N 1
ATOM 732 C CA . LEU A 1 92 ? -8.108 -2.235 -14.117 1.00 87.88 92 LEU A CA 1
ATOM 733 C C . LEU A 1 92 ? -6.711 -1.655 -14.402 1.00 87.88 92 LEU A C 1
ATOM 735 O O . LEU A 1 92 ? -5.897 -1.530 -13.479 1.00 87.88 92 LEU A O 1
ATOM 739 N N . PRO A 1 93 ? -6.417 -1.271 -15.656 1.00 86.25 93 PRO A N 1
ATOM 740 C CA . PRO A 1 93 ? -5.191 -0.555 -15.978 1.00 86.25 93 PRO A CA 1
ATOM 741 C C . PRO A 1 93 ? -5.066 0.735 -15.164 1.00 86.25 93 PRO A C 1
ATOM 743 O O . PRO A 1 93 ? -6.040 1.472 -14.993 1.00 86.25 93 PRO A O 1
ATOM 746 N N . TYR A 1 94 ? -3.859 1.031 -14.689 1.00 83.75 94 TYR A N 1
ATOM 747 C CA . TYR A 1 94 ? -3.574 2.319 -14.073 1.00 83.75 94 TYR A CA 1
ATOM 748 C C . TYR A 1 94 ? -3.733 3.452 -15.095 1.00 83.75 94 TYR A C 1
ATOM 750 O O . TYR A 1 94 ? -3.089 3.464 -16.144 1.00 83.75 94 TYR A O 1
ATOM 758 N N . LEU A 1 95 ? -4.569 4.427 -14.751 1.00 75.44 95 LEU A N 1
ATOM 759 C CA . LEU A 1 95 ? -4.767 5.675 -15.487 1.00 75.44 95 LEU A CA 1
ATOM 760 C C . LEU A 1 95 ? -4.481 6.846 -14.538 1.00 75.44 95 LEU A C 1
ATOM 762 O O . LEU A 1 95 ? -4.640 6.706 -13.326 1.00 75.44 95 LEU A O 1
ATOM 766 N N . ASN A 1 96 ? -4.091 8.012 -15.058 1.00 64.81 96 ASN A N 1
ATOM 767 C CA . ASN A 1 96 ? -3.755 9.175 -14.219 1.00 64.81 96 ASN A CA 1
ATOM 768 C C . ASN A 1 96 ? -4.919 9.660 -13.330 1.00 64.81 96 ASN A C 1
ATOM 770 O O . ASN A 1 96 ? -4.669 10.218 -12.264 1.00 64.81 96 ASN A O 1
ATOM 774 N N . ASP A 1 97 ? -6.164 9.372 -13.719 1.00 62.22 97 ASP A N 1
ATOM 775 C CA . ASP A 1 97 ? -7.373 9.646 -12.928 1.00 62.22 97 ASP A CA 1
ATOM 776 C C . ASP A 1 97 ? -7.903 8.412 -12.179 1.00 62.22 97 ASP A C 1
ATOM 778 O O . ASP A 1 97 ? -8.992 8.439 -11.601 1.00 62.22 97 ASP A O 1
ATOM 782 N N . SER A 1 98 ? -7.158 7.304 -12.186 1.00 60.53 98 SER A N 1
ATOM 783 C CA . SER A 1 98 ? -7.608 6.069 -11.555 1.00 60.53 98 SER A CA 1
ATOM 784 C C . SER A 1 98 ? -7.723 6.237 -10.039 1.00 60.53 98 SER A C 1
ATOM 786 O O . SER A 1 98 ? -6.893 6.852 -9.372 1.00 60.53 98 SER A O 1
ATOM 788 N N . HIS A 1 99 ? -8.754 5.619 -9.469 1.00 68.62 99 HIS A N 1
ATOM 789 C CA . HIS A 1 99 ? -8.911 5.444 -8.023 1.00 68.62 99 HIS A CA 1
ATOM 790 C C . HIS A 1 99 ? -7.880 4.457 -7.436 1.00 68.62 99 HIS A C 1
ATOM 792 O O . HIS A 1 99 ? -8.024 4.006 -6.304 1.00 68.62 99 HIS A O 1
ATOM 798 N N . ALA A 1 100 ? -6.861 4.075 -8.205 1.00 69.88 100 ALA A N 1
ATOM 799 C CA . ALA A 1 100 ? -5.805 3.192 -7.766 1.00 69.88 100 ALA A CA 1
ATOM 800 C C . ALA A 1 100 ? -4.686 3.985 -7.082 1.00 69.88 100 ALA A C 1
ATOM 802 O O . ALA A 1 100 ? -4.436 5.163 -7.335 1.00 69.88 100 ALA A O 1
ATOM 803 N N . MET A 1 101 ? -3.978 3.297 -6.209 1.00 70.25 101 MET A N 1
ATOM 804 C CA . MET A 1 101 ? -2.742 3.747 -5.609 1.00 70.25 101 MET A CA 1
ATOM 805 C C . MET A 1 101 ? -1.566 3.411 -6.523 1.00 70.25 101 MET A C 1
ATOM 807 O O . MET A 1 101 ? -1.408 2.258 -6.920 1.00 70.25 101 MET A O 1
ATOM 811 N N . LEU A 1 102 ? -0.699 4.385 -6.804 1.00 69.88 102 LEU A N 1
ATOM 812 C CA . LEU A 1 102 ? 0.548 4.160 -7.541 1.00 69.88 102 LEU A CA 1
ATOM 813 C C . LEU A 1 102 ? 1.718 4.098 -6.564 1.00 69.88 102 LEU A C 1
ATOM 815 O O . LEU A 1 102 ? 2.121 5.117 -6.008 1.00 69.88 102 LEU A O 1
ATOM 819 N N . ILE A 1 103 ? 2.281 2.913 -6.358 1.00 63.59 103 ILE A N 1
ATOM 820 C CA . ILE A 1 103 ? 3.200 2.659 -5.243 1.00 63.59 103 ILE A CA 1
ATOM 821 C C . ILE A 1 103 ? 4.668 2.711 -5.663 1.00 63.59 103 ILE A C 1
ATOM 823 O O . ILE A 1 103 ? 5.527 3.007 -4.844 1.00 63.59 103 ILE A O 1
ATOM 827 N N . SER A 1 104 ? 4.990 2.443 -6.924 1.00 63.84 104 SER A N 1
ATOM 828 C CA . SER A 1 104 ? 6.362 2.553 -7.418 1.00 63.84 104 SER A CA 1
ATOM 829 C C . SER A 1 104 ? 6.356 2.581 -8.929 1.00 63.84 104 SER A C 1
ATOM 831 O O . SER A 1 104 ? 5.607 1.814 -9.517 1.00 63.84 104 SER A O 1
ATOM 833 N N . VAL A 1 105 ? 7.210 3.405 -9.529 1.00 57.00 105 VAL A N 1
ATOM 834 C CA . VAL A 1 105 ? 7.596 3.305 -10.937 1.00 57.00 105 VAL A CA 1
ATOM 835 C C . VAL A 1 105 ? 9.069 2.922 -10.927 1.00 57.00 105 VAL A C 1
ATOM 837 O O . VAL A 1 105 ? 9.871 3.660 -10.350 1.00 57.00 105 VAL A O 1
ATOM 840 N N . VAL A 1 106 ? 9.445 1.785 -11.526 1.00 54.16 106 VAL A N 1
ATOM 841 C CA . VAL A 1 106 ? 10.863 1.395 -11.636 1.00 54.16 106 VAL A CA 1
ATOM 842 C C . VAL A 1 106 ? 11.573 2.346 -12.597 1.00 54.16 106 VAL A C 1
ATOM 844 O O . VAL A 1 106 ? 11.779 2.049 -13.771 1.00 54.16 106 VAL A O 1
ATOM 847 N N . GLN A 1 107 ? 11.975 3.513 -12.100 1.00 49.06 107 GLN A N 1
ATOM 848 C CA . GLN A 1 107 ? 13.017 4.306 -12.730 1.00 49.06 107 GLN A CA 1
ATOM 849 C C . GLN A 1 107 ? 14.320 3.515 -12.606 1.00 49.06 107 GLN A C 1
ATOM 851 O O . GLN A 1 107 ? 14.632 2.981 -11.544 1.00 49.06 107 GLN A O 1
ATOM 856 N N . SER A 1 108 ? 15.031 3.355 -13.721 1.00 40.25 108 SER A N 1
ATOM 857 C CA . SER A 1 108 ? 16.237 2.533 -13.816 1.00 40.25 108 SER A CA 1
ATOM 858 C C . SER A 1 108 ? 17.169 2.744 -12.619 1.00 40.25 108 SER A C 1
ATOM 860 O O . SER A 1 108 ? 17.771 3.805 -12.513 1.00 40.25 108 SER A O 1
ATOM 862 N N . GLY A 1 109 ? 17.281 1.745 -11.735 1.00 46.38 109 GLY A N 1
ATOM 863 C CA . GLY A 1 109 ? 18.093 1.859 -10.518 1.00 46.38 109 GLY A CA 1
ATOM 864 C C . GLY A 1 109 ? 17.517 1.231 -9.247 1.00 46.38 109 GLY A C 1
ATOM 865 O O . GLY A 1 109 ? 18.146 1.365 -8.200 1.00 46.38 109 GLY A O 1
ATOM 866 N N . ILE A 1 110 ? 16.368 0.539 -9.290 1.00 54.75 110 ILE A N 1
ATOM 867 C CA . ILE A 1 110 ? 15.914 -0.216 -8.114 1.00 54.75 110 ILE A CA 1
ATOM 868 C C . ILE A 1 110 ? 16.955 -1.289 -7.786 1.00 54.75 110 ILE A C 1
ATOM 870 O O . ILE A 1 110 ? 17.264 -2.166 -8.591 1.00 54.75 110 ILE A O 1
ATOM 874 N N . ASN A 1 111 ? 17.517 -1.173 -6.585 1.00 60.34 111 ASN A N 1
ATOM 875 C CA . ASN A 1 111 ? 18.350 -2.196 -5.981 1.00 60.34 111 ASN A CA 1
ATOM 876 C C . ASN A 1 111 ? 17.539 -3.507 -5.964 1.00 60.34 111 ASN A C 1
ATOM 878 O O . ASN A 1 111 ? 16.455 -3.507 -5.384 1.00 60.34 111 ASN A O 1
ATOM 882 N N . PRO A 1 112 ? 18.013 -4.624 -6.542 1.00 60.53 112 PRO A N 1
ATOM 883 C CA . PRO A 1 112 ? 17.282 -5.897 -6.497 1.00 60.53 112 PRO A CA 1
ATOM 884 C C . PRO A 1 112 ? 16.991 -6.355 -5.054 1.00 60.53 112 PRO A C 1
ATOM 886 O O . PRO A 1 112 ? 16.014 -7.057 -4.794 1.00 60.53 112 PRO A O 1
ATOM 889 N N . ASN A 1 113 ? 17.777 -5.866 -4.090 1.00 62.88 113 ASN A N 1
ATOM 890 C CA . ASN A 1 113 ? 17.590 -6.080 -2.658 1.00 62.88 113 ASN A CA 1
ATOM 891 C C . ASN A 1 113 ? 16.695 -5.025 -1.984 1.00 62.88 113 ASN A C 1
ATOM 893 O O . ASN A 1 113 ? 16.616 -4.993 -0.758 1.00 62.88 113 ASN A O 1
ATOM 897 N N . ALA A 1 114 ? 16.034 -4.140 -2.737 1.00 70.25 114 ALA A N 1
ATOM 898 C CA . ALA A 1 114 ? 15.156 -3.115 -2.182 1.00 70.25 114 ALA A CA 1
ATOM 899 C C . ALA A 1 114 ? 13.999 -3.787 -1.444 1.00 70.25 114 ALA A C 1
ATOM 90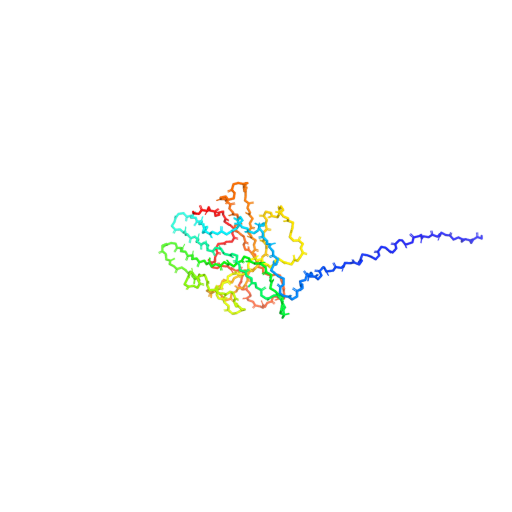1 O O . ALA A 1 114 ? 13.099 -4.354 -2.057 1.00 70.25 114 ALA A O 1
ATOM 902 N N . THR A 1 115 ? 14.022 -3.757 -0.118 1.00 83.06 115 THR A N 1
ATOM 903 C CA . THR A 1 115 ? 12.927 -4.254 0.726 1.00 83.06 115 THR A CA 1
ATOM 904 C C . THR A 1 115 ? 11.806 -3.236 0.861 1.00 83.06 115 THR A C 1
ATOM 906 O O . THR A 1 115 ? 10.782 -3.543 1.459 1.00 83.06 115 THR A O 1
ATOM 909 N N . GLU A 1 116 ? 11.980 -2.048 0.291 1.00 88.69 116 GLU A N 1
ATOM 910 C CA . GLU A 1 116 ? 11.075 -0.920 0.414 1.00 88.69 116 GLU A CA 1
ATOM 911 C C . GLU A 1 116 ? 10.794 -0.304 -0.956 1.00 88.69 116 GLU A C 1
ATOM 913 O O . GLU A 1 116 ? 11.707 -0.124 -1.764 1.00 88.69 116 GLU A O 1
ATOM 918 N N . VAL A 1 117 ? 9.528 0.025 -1.200 1.00 87.31 117 VAL A N 1
ATOM 919 C CA . VAL A 1 117 ? 9.087 0.820 -2.348 1.00 87.31 117 VAL A CA 1
ATOM 920 C C . VAL A 1 117 ? 8.333 2.047 -1.858 1.00 87.31 117 VAL A C 1
ATOM 922 O O . VAL A 1 117 ? 7.580 1.975 -0.887 1.00 87.31 117 VAL A O 1
ATOM 925 N N . VAL A 1 118 ? 8.552 3.176 -2.531 1.00 87.06 118 VAL A N 1
ATOM 926 C CA . VAL A 1 118 ? 7.939 4.463 -2.195 1.00 87.06 118 VAL A CA 1
ATOM 927 C C . VAL A 1 118 ? 7.174 4.997 -3.397 1.00 87.06 118 VAL A C 1
ATOM 929 O O . VAL A 1 118 ? 7.684 4.991 -4.519 1.00 87.06 118 VAL A O 1
ATOM 932 N N . GLY A 1 119 ? 5.974 5.505 -3.141 1.00 85.94 119 GLY A N 1
ATOM 933 C CA . GLY A 1 119 ? 5.100 6.082 -4.150 1.00 85.94 119 GLY A CA 1
ATOM 934 C C . GLY A 1 119 ? 4.060 6.999 -3.534 1.00 85.94 119 GLY A C 1
ATOM 935 O O . GLY A 1 119 ? 4.326 7.725 -2.575 1.00 85.94 119 GLY A O 1
ATOM 936 N N . SER A 1 120 ? 2.860 6.977 -4.098 1.00 87.25 120 SER A N 1
ATOM 937 C CA . SER A 1 120 ? 1.748 7.819 -3.687 1.00 87.25 120 SER A CA 1
ATOM 938 C C . SER A 1 120 ? 0.478 7.026 -3.413 1.00 87.25 120 SER A C 1
ATOM 940 O O . SER A 1 120 ? 0.121 6.104 -4.142 1.00 87.25 120 SER A O 1
ATOM 942 N N . SER A 1 121 ? -0.237 7.446 -2.377 1.00 87.88 121 SER A N 1
ATOM 943 C CA . SER A 1 121 ? -1.595 6.994 -2.088 1.00 87.88 121 SER A CA 1
ATOM 944 C C . SER A 1 121 ? -2.572 8.153 -2.259 1.00 87.88 121 SER A C 1
ATOM 946 O O . SER A 1 121 ? -2.197 9.308 -2.028 1.00 87.88 121 SER A O 1
ATOM 948 N N . LYS A 1 122 ? -3.815 7.852 -2.637 1.00 87.00 122 LYS A N 1
ATOM 949 C CA . LYS A 1 122 ? -4.931 8.798 -2.632 1.00 87.00 122 LYS A CA 1
ATOM 950 C C . LYS A 1 122 ? -5.951 8.331 -1.601 1.00 87.00 122 LYS A C 1
ATOM 952 O O . LYS A 1 122 ? -6.437 7.212 -1.688 1.00 87.00 122 LYS A O 1
ATOM 957 N N . ASP A 1 123 ? -6.251 9.212 -0.662 1.00 88.75 123 ASP A N 1
ATOM 958 C CA . ASP A 1 123 ? -7.414 9.142 0.214 1.00 88.75 123 ASP A CA 1
ATOM 959 C C . ASP A 1 123 ? -8.576 9.757 -0.556 1.00 88.75 123 ASP A C 1
ATOM 961 O O . ASP A 1 123 ? -8.591 10.965 -0.838 1.00 88.75 123 ASP A O 1
ATOM 965 N N . ILE A 1 124 ? -9.477 8.894 -1.020 1.00 88.12 124 ILE A N 1
ATOM 966 C CA . ILE A 1 124 ? -10.580 9.315 -1.884 1.00 88.12 124 ILE A CA 1
ATOM 967 C C . ILE A 1 124 ? -11.678 10.014 -1.081 1.00 88.12 124 ILE A C 1
ATOM 969 O O . ILE A 1 124 ? -12.329 10.902 -1.627 1.00 88.12 124 ILE A O 1
ATOM 973 N N . THR A 1 125 ? -11.826 9.698 0.208 1.00 89.38 125 THR A N 1
ATOM 974 C CA . THR A 1 125 ? -12.811 10.329 1.099 1.00 89.38 125 THR A CA 1
ATOM 975 C C . THR A 1 125 ? -12.483 11.802 1.324 1.00 89.38 125 THR A C 1
ATOM 977 O O . THR A 1 125 ? -13.367 12.656 1.279 1.00 89.38 125 THR A O 1
ATOM 980 N N . LYS A 1 126 ? -11.201 12.126 1.516 1.00 88.69 126 LYS A N 1
ATOM 981 C CA . LYS A 1 126 ? -10.718 13.502 1.718 1.00 88.69 126 LYS A CA 1
ATOM 982 C C . LYS A 1 126 ? -10.208 14.173 0.445 1.00 88.69 126 LYS A C 1
ATOM 984 O O . LYS A 1 126 ? -9.785 15.326 0.499 1.00 88.69 1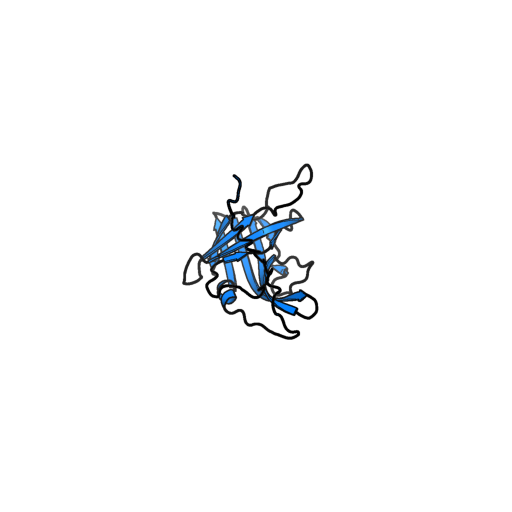26 LYS A O 1
ATOM 989 N N . ASN A 1 127 ? -10.209 13.462 -0.684 1.00 85.69 127 ASN A N 1
ATOM 990 C CA . ASN A 1 127 ? -9.592 13.890 -1.942 1.00 85.69 127 ASN A CA 1
ATOM 991 C C . ASN A 1 127 ? -8.154 14.417 -1.742 1.00 85.69 127 ASN A C 1
ATOM 993 O O . ASN A 1 127 ? -7.788 15.504 -2.196 1.00 85.69 127 ASN A O 1
ATOM 997 N N . LYS A 1 128 ? -7.333 13.646 -1.021 1.00 86.06 128 LYS A N 1
ATOM 998 C CA . LYS A 1 128 ? -5.983 14.041 -0.598 1.00 86.06 128 LYS A CA 1
ATOM 999 C C . LYS A 1 128 ? -4.952 12.996 -1.001 1.00 86.06 128 LYS A C 1
ATOM 1001 O O . LYS A 1 128 ? -5.219 11.802 -0.982 1.00 86.06 128 LYS A O 1
ATOM 1006 N N . S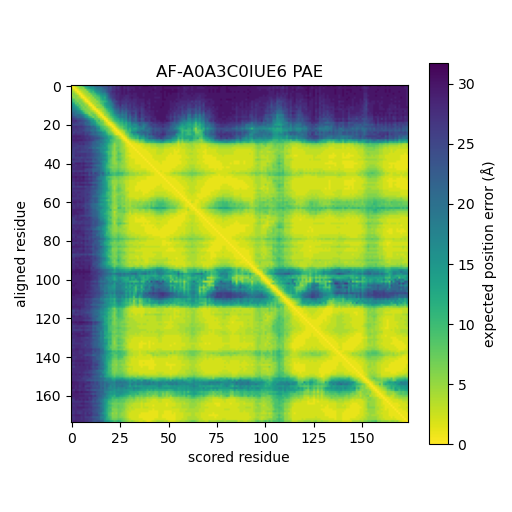ER A 1 129 ? -3.749 13.437 -1.364 1.00 86.69 129 SER A N 1
ATOM 1007 C CA . SER A 1 129 ? -2.638 12.535 -1.678 1.00 86.69 129 SER A CA 1
ATOM 1008 C C . SER A 1 129 ? -1.598 12.482 -0.566 1.00 86.69 129 SER A C 1
ATOM 1010 O O . SER A 1 129 ? -1.203 13.511 -0.019 1.00 86.69 129 SER A O 1
ATOM 1012 N N . PHE A 1 130 ? -1.070 11.287 -0.332 1.00 88.31 130 PHE A N 1
ATOM 1013 C CA . PHE A 1 130 ? 0.017 11.012 0.599 1.00 88.31 130 PHE A CA 1
ATOM 1014 C C . PHE A 1 130 ? 1.226 10.442 -0.137 1.00 88.31 130 PHE A C 1
ATOM 1016 O O . PHE A 1 130 ? 1.092 9.854 -1.213 1.00 88.31 130 PHE A O 1
ATOM 1023 N N . THR A 1 131 ? 2.405 10.610 0.450 1.00 90.25 131 THR A N 1
ATOM 1024 C CA . THR A 1 131 ? 3.545 9.739 0.160 1.00 90.25 131 THR A CA 1
ATOM 1025 C C . THR A 1 131 ? 3.281 8.401 0.837 1.00 90.25 131 THR A C 1
ATOM 1027 O O . THR A 1 131 ? 2.828 8.373 1.977 1.00 90.25 131 THR A O 1
ATOM 1030 N N . LEU A 1 132 ? 3.547 7.301 0.144 1.00 90.75 132 LEU A N 1
ATOM 1031 C CA . LEU A 1 132 ? 3.374 5.941 0.640 1.00 90.75 132 LEU A CA 1
ATOM 1032 C C . LEU A 1 132 ? 4.716 5.217 0.634 1.00 90.75 132 LEU A C 1
ATOM 1034 O O . LEU A 1 132 ? 5.437 5.305 -0.351 1.00 90.75 132 LEU A O 1
ATOM 1038 N N . SER A 1 133 ? 5.002 4.455 1.683 1.00 92.19 133 SER A N 1
ATOM 1039 C CA . SER A 1 133 ? 6.073 3.463 1.748 1.00 92.19 133 SER A CA 1
ATOM 1040 C 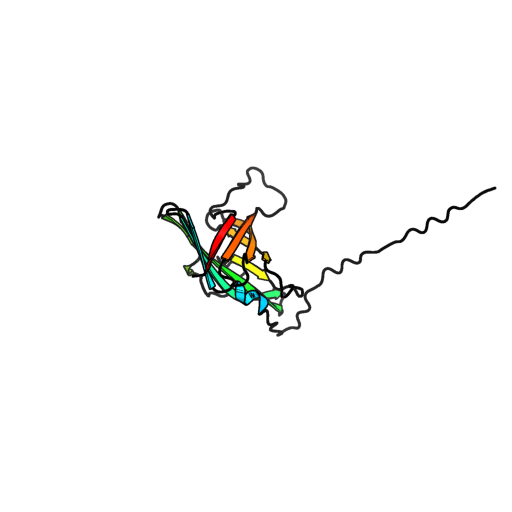C . SER A 1 133 ? 5.478 2.087 2.047 1.00 92.19 133 SER A C 1
ATOM 1042 O O . SER A 1 133 ? 4.659 1.939 2.961 1.00 92.19 133 SER A O 1
ATOM 1044 N N . LEU A 1 134 ? 5.894 1.084 1.273 1.00 93.00 134 LEU A N 1
ATOM 1045 C CA . LEU A 1 134 ? 5.690 -0.327 1.580 1.00 93.00 134 LEU A CA 1
ATOM 1046 C C . LEU A 1 134 ? 7.039 -0.975 1.845 1.00 93.00 134 LEU A C 1
ATOM 1048 O O . LEU A 1 134 ? 7.890 -0.994 0.958 1.00 93.00 134 LEU A O 1
ATOM 1052 N N . LYS A 1 135 ? 7.215 -1.560 3.028 1.00 93.56 135 LYS A N 1
ATOM 1053 C CA . LYS A 1 135 ? 8.471 -2.195 3.427 1.00 93.56 135 LYS A CA 1
ATOM 1054 C C . LYS A 1 135 ? 8.257 -3.629 3.883 1.00 93.56 135 LYS A C 1
ATOM 1056 O O . LYS A 1 135 ? 7.577 -3.864 4.877 1.00 93.56 135 LYS A O 1
ATOM 1061 N N . MET A 1 136 ? 8.880 -4.580 3.197 1.00 94.38 136 MET A N 1
ATOM 1062 C CA . MET A 1 136 ? 8.963 -5.971 3.640 1.00 94.38 136 MET A CA 1
ATOM 1063 C C . MET A 1 136 ? 9.703 -6.047 4.974 1.00 94.38 136 MET A C 1
ATOM 1065 O O . MET A 1 136 ? 10.789 -5.481 5.121 1.00 94.38 136 MET A O 1
ATOM 1069 N N . LEU A 1 137 ? 9.109 -6.740 5.944 1.00 94.62 137 LEU A N 1
ATOM 1070 C CA . LEU A 1 137 ? 9.663 -6.877 7.294 1.00 94.62 137 LEU A CA 1
ATOM 1071 C C . LEU A 1 137 ? 10.427 -8.185 7.498 1.00 94.62 137 LEU A C 1
ATOM 1073 O O . LEU A 1 137 ? 11.149 -8.325 8.481 1.00 94.62 137 LEU A O 1
ATOM 1077 N N . ASN A 1 138 ? 10.282 -9.132 6.576 1.00 92.31 138 ASN A N 1
ATOM 1078 C CA . ASN A 1 138 ? 10.884 -10.451 6.672 1.00 92.31 138 ASN A CA 1
ATOM 1079 C C . ASN A 1 138 ? 11.256 -11.028 5.303 1.00 92.31 138 ASN A C 1
ATOM 1081 O O . ASN A 1 138 ? 10.892 -10.505 4.250 1.00 92.31 138 ASN A O 1
ATOM 1085 N N . THR A 1 139 ? 12.033 -12.107 5.340 1.00 89.56 139 THR A N 1
ATOM 1086 C CA . THR A 1 139 ? 12.613 -12.763 4.160 1.00 89.56 139 THR A CA 1
ATOM 1087 C C . THR A 1 139 ? 11.661 -13.736 3.473 1.00 89.56 139 THR A C 1
ATOM 1089 O O . THR A 1 139 ? 11.840 -14.013 2.294 1.00 89.56 139 THR A O 1
ATOM 1092 N N . ASN A 1 140 ? 10.637 -14.230 4.173 1.00 92.94 140 ASN A N 1
ATOM 1093 C CA . ASN A 1 140 ? 9.558 -15.033 3.590 1.00 92.94 140 ASN A CA 1
ATOM 1094 C C . ASN A 1 140 ? 8.448 -14.169 2.957 1.00 92.94 140 ASN A C 1
ATOM 1096 O O . ASN A 1 140 ? 7.483 -14.717 2.431 1.00 92.94 140 ASN A O 1
ATOM 1100 N N . TYR A 1 141 ? 8.579 -12.838 3.013 1.00 92.75 141 TYR A N 1
ATOM 1101 C CA . TYR A 1 141 ? 7.678 -11.866 2.390 1.00 92.75 141 TYR A CA 1
ATOM 1102 C C . TYR A 1 141 ? 6.201 -12.061 2.757 1.00 92.75 141 TYR A C 1
ATOM 1104 O O . TYR A 1 141 ? 5.321 -11.873 1.917 1.00 92.75 141 TYR A O 1
ATOM 1112 N N . ASN A 1 142 ? 5.919 -12.440 4.008 1.00 96.75 142 ASN A N 1
ATOM 1113 C CA . ASN A 1 142 ? 4.548 -12.551 4.513 1.00 96.75 142 ASN A CA 1
ATOM 1114 C C . ASN A 1 142 ? 4.151 -11.393 5.446 1.00 96.75 142 ASN A C 1
ATOM 1116 O O . ASN A 1 142 ? 2.987 -11.308 5.832 1.00 96.75 142 ASN A O 1
ATOM 1120 N N . GLN A 1 143 ? 5.083 -10.481 5.762 1.00 97.69 143 GLN A N 1
ATOM 1121 C CA . GLN A 1 143 ? 4.812 -9.264 6.530 1.00 97.69 143 GLN A CA 1
ATOM 1122 C C . GLN A 1 143 ? 5.338 -8.018 5.832 1.00 97.69 143 GLN A C 1
ATOM 1124 O O . GLN A 1 143 ? 6.498 -7.949 5.418 1.00 97.69 143 GLN A O 1
ATOM 1129 N N . MET A 1 144 ? 4.489 -6.997 5.777 1.00 96.56 144 MET A N 1
ATOM 1130 C CA . MET A 1 144 ? 4.793 -5.730 5.129 1.00 96.56 144 MET A CA 1
ATOM 1131 C C . MET A 1 144 ? 4.300 -4.569 5.982 1.00 96.56 144 MET A C 1
ATOM 1133 O O . MET A 1 144 ? 3.147 -4.533 6.400 1.00 96.56 144 MET A O 1
ATOM 1137 N N . ARG A 1 145 ? 5.163 -3.586 6.221 1.00 97.00 145 ARG A N 1
ATOM 1138 C CA . ARG A 1 145 ? 4.772 -2.311 6.812 1.00 97.00 145 ARG A CA 1
ATOM 1139 C C . ARG A 1 145 ? 4.221 -1.409 5.721 1.00 97.00 145 ARG A C 1
ATOM 1141 O O . ARG A 1 145 ? 4.929 -1.105 4.764 1.00 97.00 145 ARG A O 1
ATOM 1148 N N . TRP A 1 146 ? 2.983 -0.978 5.891 1.00 95.00 146 TRP A N 1
ATOM 1149 C CA . TRP A 1 146 ? 2.395 0.138 5.167 1.00 95.00 146 TRP A CA 1
ATOM 1150 C C . TRP A 1 146 ? 2.608 1.406 5.973 1.00 95.00 146 TRP A C 1
ATOM 1152 O O . TRP A 1 146 ? 2.315 1.430 7.170 1.00 95.00 146 TRP A O 1
ATOM 1162 N N . LYS A 1 147 ? 3.072 2.466 5.318 1.00 95.38 147 LYS A N 1
ATOM 1163 C CA . LYS A 1 147 ? 3.210 3.772 5.946 1.00 95.38 147 LYS A CA 1
ATOM 1164 C C . LYS A 1 147 ? 2.859 4.890 4.982 1.00 95.38 147 LYS A C 1
ATOM 1166 O O . LYS A 1 147 ? 3.459 4.983 3.917 1.00 95.38 147 LYS A O 1
ATOM 1171 N N . ILE A 1 148 ? 1.955 5.777 5.379 1.00 92.88 148 ILE A N 1
ATOM 1172 C CA . ILE A 1 148 ? 1.675 7.021 4.656 1.00 92.88 148 ILE A CA 1
ATOM 1173 C C . ILE A 1 148 ? 2.255 8.230 5.394 1.00 92.88 148 ILE A C 1
ATOM 1175 O O . ILE A 1 148 ? 2.464 8.210 6.605 1.00 92.88 148 ILE A O 1
ATOM 1179 N N . SER A 1 149 ? 2.556 9.293 4.658 1.00 92.94 149 SER A N 1
ATOM 1180 C CA . SER A 1 149 ? 2.987 10.583 5.197 1.00 92.94 149 SER A CA 1
ATOM 1181 C C . SER A 1 149 ? 2.463 11.725 4.325 1.00 92.94 149 SER A C 1
ATOM 1183 O O . SER A 1 149 ? 2.211 11.558 3.130 1.00 92.94 149 SER A O 1
ATOM 1185 N N . ASN A 1 150 ? 2.256 12.905 4.915 1.00 90.44 150 ASN A N 1
ATOM 1186 C CA . ASN A 1 150 ? 1.872 14.088 4.144 1.00 90.44 150 ASN A CA 1
ATOM 1187 C C . ASN A 1 150 ? 2.958 14.419 3.106 1.00 90.44 150 ASN A C 1
ATOM 1189 O O . ASN A 1 150 ? 4.149 14.399 3.423 1.00 90.44 150 ASN A O 1
ATOM 1193 N N . LYS A 1 151 ? 2.549 14.750 1.874 1.00 84.50 151 LYS A N 1
ATOM 1194 C CA . LYS A 1 151 ? 3.475 15.270 0.859 1.00 84.50 151 LYS A CA 1
ATOM 1195 C C . LYS A 1 151 ? 4.042 16.617 1.326 1.00 84.50 151 LYS A C 1
ATOM 1197 O O . LYS A 1 151 ? 3.312 17.439 1.878 1.00 84.50 151 LYS A O 1
ATOM 1202 N N . GLN A 1 152 ? 5.334 16.842 1.103 1.00 78.19 152 GLN A N 1
ATOM 1203 C CA . GLN A 1 152 ? 5.985 18.125 1.387 1.00 78.19 152 GLN A CA 1
ATOM 1204 C C . GLN A 1 152 ? 5.660 19.140 0.276 1.00 78.19 152 GLN A C 1
ATOM 1206 O O . GLN A 1 152 ? 5.602 18.768 -0.895 1.00 78.19 152 GLN A O 1
ATOM 1211 N N . GLY A 1 153 ? 5.437 20.412 0.625 1.00 74.19 153 GLY A N 1
ATOM 1212 C CA . GLY A 1 153 ? 5.122 21.471 -0.341 1.00 74.19 153 GLY A CA 1
ATOM 1213 C C . GLY A 1 153 ? 4.502 22.719 0.295 1.00 74.19 153 GLY A C 1
ATOM 1214 O O . GLY A 1 153 ? 4.394 22.810 1.519 1.00 74.19 153 GLY A O 1
ATOM 1215 N N . MET A 1 154 ? 4.092 23.682 -0.543 1.00 58.59 154 MET A N 1
ATOM 1216 C CA . MET A 1 154 ? 3.414 24.902 -0.086 1.00 58.59 154 MET A CA 1
ATOM 1217 C C . MET A 1 154 ? 2.062 24.566 0.551 1.00 58.59 154 MET A C 1
ATOM 1219 O O . MET A 1 154 ? 1.204 23.935 -0.067 1.00 58.59 154 MET A O 1
ATOM 1223 N N . GLN A 1 155 ? 1.885 25.004 1.795 1.00 72.06 155 GLN A N 1
ATOM 1224 C CA . GLN A 1 155 ? 0.688 24.752 2.588 1.00 72.06 155 GLN A CA 1
ATOM 1225 C C . GLN A 1 155 ? -0.378 25.803 2.274 1.00 72.06 155 GLN A C 1
ATOM 1227 O O . GLN A 1 155 ? -0.091 26.998 2.228 1.00 72.06 155 GLN A O 1
ATOM 1232 N N . LYS A 1 156 ? -1.623 25.364 2.081 1.00 73.44 156 LYS A N 1
ATOM 1233 C CA . LYS A 1 156 ? -2.773 26.275 2.051 1.00 73.44 156 LYS A CA 1
ATOM 1234 C C . LYS A 1 156 ? -3.218 26.576 3.492 1.00 73.44 156 LYS A C 1
ATOM 1236 O O . LYS A 1 156 ? -3.099 25.690 4.342 1.00 73.44 156 LYS A O 1
ATOM 1241 N N . PRO A 1 157 ? -3.760 27.770 3.785 1.00 74.56 157 PRO A N 1
ATOM 1242 C CA . PRO A 1 157 ? -4.458 28.011 5.046 1.00 74.56 157 PRO A CA 1
ATOM 1243 C C . PRO A 1 157 ? -5.531 26.934 5.281 1.00 74.56 157 PRO A C 1
ATOM 1245 O O . PRO A 1 157 ? -6.204 26.530 4.333 1.00 74.56 157 PRO A O 1
ATOM 1248 N N . ASN A 1 158 ? -5.681 26.469 6.526 1.00 79.69 158 ASN A N 1
ATOM 1249 C CA . ASN A 1 158 ? -6.625 25.411 6.931 1.00 79.69 158 ASN A CA 1
ATOM 1250 C C . ASN A 1 158 ? -6.373 24.026 6.302 1.00 79.69 158 ASN A C 1
ATOM 1252 O O . ASN A 1 158 ? -7.311 23.268 6.055 1.00 79.69 158 ASN A O 1
ATOM 1256 N N . PHE A 1 159 ? -5.112 23.676 6.037 1.00 76.44 159 PHE A N 1
ATOM 1257 C CA . PHE A 1 159 ? -4.763 22.347 5.536 1.00 76.44 159 PHE A CA 1
ATOM 1258 C C . PHE A 1 159 ? -5.093 21.245 6.561 1.00 76.44 159 PHE A C 1
ATOM 1260 O O . PHE A 1 159 ? -4.532 21.221 7.657 1.00 76.44 159 PHE A O 1
ATOM 1267 N N . ASP A 1 160 ? -5.972 20.307 6.196 1.00 81.62 160 ASP A N 1
ATOM 1268 C CA . ASP A 1 160 ? -6.250 19.111 6.999 1.00 81.62 160 ASP A CA 1
ATOM 1269 C C . ASP A 1 160 ? -5.046 18.164 6.943 1.00 81.62 160 ASP A C 1
ATOM 1271 O O . ASP A 1 160 ? -4.715 17.623 5.887 1.00 81.62 160 ASP A O 1
ATOM 1275 N N . TYR A 1 161 ? -4.390 17.941 8.082 1.00 83.00 161 TYR A N 1
ATOM 1276 C CA . TYR A 1 161 ? -3.252 17.025 8.202 1.00 83.00 161 TYR A CA 1
ATOM 1277 C C . TYR A 1 161 ? -3.653 15.559 8.338 1.00 83.00 161 TYR A C 1
ATOM 1279 O O . TYR A 1 161 ? -2.797 14.694 8.143 1.00 83.00 161 TYR A O 1
ATOM 1287 N N . GLY A 1 162 ? -4.920 15.276 8.635 1.00 90.50 162 GLY A N 1
ATOM 1288 C CA . GLY A 1 162 ? -5.432 13.938 8.870 1.00 90.50 162 GLY A CA 1
ATOM 1289 C C . GLY A 1 162 ? -5.478 13.068 7.616 1.00 90.50 162 GLY A C 1
ATOM 1290 O O . GLY A 1 162 ? -5.292 13.534 6.488 1.00 90.50 162 GLY A O 1
ATOM 1291 N N . SER A 1 163 ? -5.764 11.792 7.858 1.00 90.75 163 SER A N 1
ATOM 1292 C CA . SER A 1 163 ? -5.985 10.733 6.875 1.00 90.75 163 SER A CA 1
ATOM 1293 C C . SER A 1 163 ? -7.202 9.923 7.312 1.00 90.75 163 SER A C 1
ATOM 1295 O O . SER A 1 163 ? -7.415 9.743 8.512 1.00 90.75 163 SER A O 1
ATOM 1297 N N . THR A 1 164 ? -7.989 9.464 6.349 1.00 93.12 164 THR A N 1
ATOM 1298 C CA . THR A 1 164 ? -9.051 8.471 6.533 1.00 93.12 164 THR A CA 1
ATOM 1299 C C . THR A 1 164 ? -8.455 7.077 6.730 1.00 93.12 164 THR A C 1
ATOM 1301 O O . THR A 1 164 ? -8.930 6.300 7.552 1.00 93.12 164 THR A O 1
ATOM 1304 N N . LEU A 1 165 ? -7.375 6.777 6.006 1.00 93.81 165 LEU A N 1
ATOM 1305 C CA . LEU A 1 165 ? -6.641 5.515 6.085 1.00 93.81 165 LEU A CA 1
ATOM 1306 C C . LEU A 1 165 ? -5.671 5.503 7.281 1.00 93.81 165 LEU A C 1
ATOM 1308 O O . LEU A 1 165 ? -5.158 6.565 7.657 1.00 93.81 165 LEU A O 1
ATOM 1312 N N . PRO A 1 166 ? -5.349 4.326 7.849 1.00 95.44 166 PRO A N 1
ATOM 1313 C CA . PRO A 1 166 ? -4.377 4.222 8.931 1.00 95.44 166 PRO A CA 1
ATOM 1314 C C . PRO A 1 166 ? -2.965 4.628 8.473 1.00 95.44 166 PRO A C 1
ATOM 1316 O O . PRO A 1 166 ? -2.535 4.340 7.352 1.00 95.44 166 PRO A O 1
ATOM 1319 N N . TRP A 1 167 ? -2.233 5.299 9.368 1.00 94.94 167 TRP A N 1
ATOM 1320 C CA . TRP A 1 167 ? -0.943 5.923 9.055 1.00 94.94 167 TRP A CA 1
ATOM 1321 C C . TRP A 1 167 ? 0.215 4.943 8.914 1.00 94.94 167 TRP A C 1
ATOM 1323 O O . TRP A 1 167 ? 1.048 5.109 8.027 1.00 94.94 167 TRP A O 1
ATOM 1333 N N . ASP A 1 168 ? 0.307 3.974 9.818 1.00 97.44 168 ASP A N 1
ATOM 1334 C CA . ASP A 1 168 ? 1.471 3.104 9.960 1.00 97.44 168 ASP A CA 1
ATOM 1335 C C . ASP A 1 168 ? 1.023 1.773 10.562 1.00 97.44 168 ASP A C 1
ATOM 1337 O O . ASP A 1 168 ? 0.670 1.703 11.740 1.00 97.44 168 ASP A O 1
ATOM 1341 N N . VAL A 1 169 ? 0.951 0.737 9.728 1.00 97.88 169 VAL A N 1
ATOM 1342 C CA . VAL A 1 169 ? 0.414 -0.571 10.114 1.00 97.88 169 VAL A CA 1
ATOM 1343 C C . VAL A 1 169 ? 1.236 -1.703 9.523 1.00 97.88 169 VAL A C 1
ATOM 1345 O O . VAL A 1 169 ? 1.861 -1.568 8.469 1.00 97.88 169 VAL A O 1
ATOM 1348 N N . VAL A 1 170 ? 1.211 -2.850 10.200 1.00 98.31 170 VAL A N 1
ATOM 1349 C CA . VAL A 1 170 ? 1.812 -4.088 9.703 1.00 98.31 170 VAL A CA 1
ATOM 1350 C C . VAL A 1 170 ? 0.723 -4.965 9.104 1.00 98.31 170 VAL A C 1
ATOM 1352 O O . VAL A 1 170 ? -0.212 -5.377 9.788 1.00 98.31 170 VAL A O 1
ATOM 1355 N N . LEU A 1 171 ? 0.865 -5.247 7.818 1.00 98.44 171 LEU A N 1
ATOM 1356 C CA . LEU A 1 171 ? -0.002 -6.116 7.045 1.00 98.44 171 LEU A CA 1
ATOM 1357 C C . LEU A 1 171 ? 0.570 -7.535 7.016 1.00 98.44 171 LEU A C 1
ATOM 1359 O O . LEU A 1 171 ? 1.786 -7.721 6.923 1.00 98.44 171 LEU A O 1
ATOM 1363 N N . GLN A 1 172 ? -0.319 -8.521 7.025 1.00 98.50 172 GLN A N 1
ATOM 1364 C CA . GLN A 1 172 ? -0.025 -9.924 6.749 1.00 98.50 172 GLN A CA 1
ATOM 1365 C C . GLN A 1 172 ? -0.478 -10.266 5.331 1.00 98.50 172 GLN A C 1
ATOM 1367 O O . GLN A 1 172 ? -1.525 -9.790 4.887 1.00 98.50 172 GLN A O 1
ATOM 1372 N N . LYS A 1 173 ? 0.289 -11.092 4.625 1.00 97.88 173 LYS A N 1
ATOM 1373 C CA . LYS A 1 173 ? -0.133 -11.635 3.329 1.00 97.88 173 LYS A CA 1
ATOM 1374 C C . LYS A 1 173 ? -1.238 -12.680 3.536 1.00 97.88 173 LYS A C 1
ATOM 1376 O O . LYS A 1 173 ? -1.137 -13.468 4.477 1.00 97.88 173 LYS A O 1
ATOM 1381 N N . LEU A 1 174 ? -2.281 -12.643 2.704 1.00 95.94 174 LEU A N 1
ATOM 1382 C CA . LEU A 1 174 ? -3.346 -13.657 2.669 1.00 95.94 174 LEU A CA 1
ATOM 1383 C C . LEU A 1 174 ? -2.982 -14.835 1.763 1.00 95.94 174 LEU A C 1
ATOM 1385 O O . LEU A 1 174 ? -2.236 -14.610 0.780 1.00 95.94 174 LEU A O 1
#

Secondary structure (DSSP, 8-state):
------------------------TT-----GGGGGG-EEEEEEETTEEEEEEEEEEEEEEETTEEEEEEEEEEEEEETTEEEEE-GGGTTPPP-TT-SSEEEEE--S---TT--EEEEEEEETTTTEEEEEEEEE-STTS-EEEEEEEEPPSPPPTT-----SS-SEEEEEE-

Solvent-accessible surface area (backbone atoms only — not comparable to full-atom values): 10521 Å² total; per-residue (Å²): 135,82,87,80,90,81,80,83,76,80,79,78,77,77,76,77,69,77,74,72,52,84,59,60,71,83,48,78,66,85,61,73,63,54,54,66,68,46,46,43,32,39,29,74,58,92,64,26,34,41,39,37,43,30,41,79,45,74,40,76,80,46,96,62,26,49,27,45,21,42,39,29,26,33,38,36,30,51,82,78,38,82,72,47,73,31,54,94,55,63,90,59,82,89,48,100,84,45,79,53,25,50,35,33,69,61,53,66,76,71,54,74,80,51,52,58,44,60,31,35,37,66,43,74,89,76,72,42,66,28,35,29,37,44,30,52,75,49,93,84,50,47,35,32,35,44,35,52,44,80,63,86,74,91,80,60,88,88,67,79,86,77,69,95,63,86,50,71,48,66,24,37,57,112